Protein AF-W7B1X8-F1 (afdb_monomer)

Sequence (109 aa):
MIYANYKGKVYKVSEISGQQVRL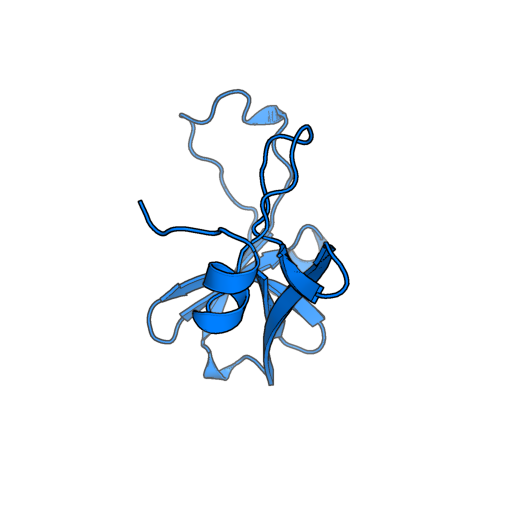VSEDKNDTTNGFKLKEYPDYYLNKDILPNLYVKEVSLSNLSELFEIKAFVRYQCENFELISNSDKQYLLIGTSDSKLAKKNGFYKN

Organism: NCBI:txid1265818

Secondary structure (DSSP, 8-state):
-EEEEETTEEEEEEEEETTEEEEEES-GGGGGGT-EEPPPPTTSTTGGGS---EEEEEEGGG-SEEEE---EEEETTEEEEEE--SSTT--EEE-S-HHHHHHTT----

InterPro domains:
  IPR060759 UCP033725-like [PF27768] (2-107)

Solvent-accessible surface area (backbone atoms only — not comparable to full-atom values): 6774 Å² total; per-residue (Å²): 90,45,34,32,29,46,92,90,42,80,32,44,46,82,46,75,57,92,62,37,32,32,36,42,40,75,57,76,71,44,43,82,75,64,30,39,77,60,82,76,64,88,87,47,82,68,61,88,79,54,79,74,38,27,36,35,81,42,52,56,89,66,39,84,42,77,51,71,56,80,54,70,44,79,55,98,92,40,81,27,42,52,48,85,54,93,56,90,86,56,86,43,68,44,71,91,50,66,66,62,24,58,77,72,70,58,74,86,128

pLDDT: mean 90.24, std 9.18, range [54.0, 97.94]

Structure (mmCIF, N/CA/C/O backbone):
data_AF-W7B1X8-F1
#
_entry.id   AF-W7B1X8-F1
#
loop_
_atom_site.group_PDB
_atom_site.id
_atom_site.type_symbol
_atom_site.label_atom_id
_atom_site.label_alt_id
_atom_site.label_comp_id
_atom_site.label_asym_id
_atom_site.label_entity_id
_atom_site.label_seq_id
_atom_site.pdbx_PDB_ins_code
_atom_site.Cartn_x
_atom_site.Cartn_y
_atom_site.Cartn_z
_atom_site.occupancy
_atom_site.B_iso_or_equiv
_atom_site.auth_seq_id
_atom_site.auth_comp_id
_atom_site.auth_asym_id
_atom_site.auth_atom_id
_atom_site.pdbx_PDB_model_num
ATOM 1 N N . MET A 1 1 ? 4.977 -3.065 -3.205 1.00 86.81 1 MET A N 1
ATOM 2 C CA . MET A 1 1 ? 4.087 -2.164 -2.416 1.00 86.81 1 MET A CA 1
ATOM 3 C C . MET A 1 1 ? 3.344 -2.990 -1.383 1.00 86.81 1 MET A C 1
ATOM 5 O O . MET A 1 1 ? 2.838 -4.051 -1.731 1.00 86.81 1 MET A O 1
ATOM 9 N N . ILE A 1 2 ? 3.307 -2.530 -0.132 1.00 94.62 2 ILE A N 1
ATOM 10 C CA . ILE A 1 2 ? 2.814 -3.324 1.000 1.00 94.62 2 ILE A CA 1
ATOM 11 C C . ILE A 1 2 ? 1.337 -3.026 1.275 1.00 94.62 2 ILE A C 1
ATOM 13 O O . ILE A 1 2 ? 0.897 -1.873 1.235 1.00 94.62 2 ILE A O 1
ATOM 17 N N . TYR A 1 3 ? 0.597 -4.086 1.575 1.00 96.75 3 TYR A N 1
ATOM 18 C CA . TYR A 1 3 ? -0.815 -4.078 1.911 1.00 96.75 3 TYR A CA 1
ATOM 19 C C . TYR A 1 3 ? -1.076 -4.942 3.140 1.00 96.75 3 TYR A C 1
ATOM 21 O O . TYR A 1 3 ? -0.320 -5.865 3.442 1.00 96.75 3 TYR A O 1
ATOM 29 N N . ALA A 1 4 ? -2.163 -4.646 3.841 1.00 97.62 4 ALA A N 1
ATOM 30 C CA . ALA A 1 4 ? -2.592 -5.412 5.000 1.00 97.62 4 ALA A CA 1
ATOM 31 C C . ALA A 1 4 ? -4.104 -5.617 4.997 1.00 97.62 4 ALA A C 1
ATOM 33 O O . ALA A 1 4 ? -4.856 -4.708 4.642 1.00 97.62 4 ALA A O 1
ATOM 34 N N . ASN A 1 5 ? -4.543 -6.790 5.447 1.00 97.56 5 ASN A N 1
ATOM 35 C CA . ASN A 1 5 ? -5.944 -7.053 5.744 1.00 97.56 5 ASN A CA 1
ATOM 36 C C . ASN A 1 5 ? -6.225 -6.701 7.212 1.00 97.56 5 ASN A C 1
ATOM 38 O O . ASN A 1 5 ? -5.653 -7.287 8.135 1.00 97.56 5 ASN A O 1
ATOM 42 N N . TYR A 1 6 ? -7.108 -5.725 7.417 1.00 97.00 6 TYR A N 1
ATOM 43 C CA . TYR A 1 6 ? -7.562 -5.283 8.729 1.00 97.00 6 TYR A CA 1
ATOM 44 C C . TYR A 1 6 ? -9.087 -5.343 8.779 1.00 97.00 6 TYR A C 1
ATOM 46 O O . TYR A 1 6 ? -9.774 -4.647 8.031 1.00 97.00 6 TYR A O 1
ATOM 54 N N . LYS A 1 7 ? -9.624 -6.184 9.671 1.00 94.44 7 LYS A N 1
ATOM 55 C CA . LYS A 1 7 ? -11.074 -6.395 9.839 1.00 94.44 7 LYS A CA 1
ATOM 56 C C . LYS A 1 7 ? -11.810 -6.736 8.528 1.00 94.44 7 LYS A C 1
ATOM 58 O O . LYS A 1 7 ? -12.933 -6.290 8.318 1.00 94.44 7 LYS A O 1
ATOM 63 N N . GLY A 1 8 ? -11.182 -7.515 7.645 1.00 94.94 8 GLY A N 1
ATOM 64 C CA . GLY A 1 8 ? -11.801 -7.991 6.404 1.00 94.94 8 GLY A CA 1
ATOM 65 C C . GLY A 1 8 ? -11.716 -7.024 5.219 1.00 94.94 8 GLY A C 1
ATOM 66 O O . GLY A 1 8 ? -12.268 -7.327 4.165 1.00 94.94 8 GLY A O 1
ATOM 67 N N . LYS A 1 9 ? -11.022 -5.887 5.356 1.00 96.25 9 LYS A N 1
ATOM 68 C CA . LYS A 1 9 ? -10.749 -4.945 4.259 1.00 96.25 9 LYS A CA 1
ATOM 69 C C . LYS A 1 9 ? -9.241 -4.793 4.065 1.00 96.25 9 LYS A C 1
ATOM 71 O O . LYS A 1 9 ? -8.480 -4.770 5.033 1.00 96.25 9 LYS A O 1
ATOM 76 N N . VAL A 1 10 ? -8.813 -4.714 2.805 1.00 96.88 10 VAL A N 1
ATOM 77 C CA . VAL A 1 10 ? -7.404 -4.537 2.431 1.00 96.88 10 VAL A CA 1
ATOM 78 C C . VAL A 1 10 ? -7.080 -3.049 2.349 1.00 96.88 10 VAL A C 1
ATOM 80 O O . VAL A 1 10 ? -7.766 -2.299 1.658 1.00 96.88 10 VAL A O 1
ATOM 83 N N . TYR A 1 11 ? -6.009 -2.641 3.023 1.00 97.12 11 TYR A N 1
ATOM 84 C CA . TYR A 1 11 ? -5.518 -1.265 3.049 1.00 97.12 11 TYR A CA 1
ATOM 85 C C . TYR A 1 11 ? -4.074 -1.193 2.576 1.00 97.12 11 TYR A C 1
ATOM 87 O O . TYR A 1 11 ? -3.297 -2.135 2.754 1.00 97.12 11 TYR A O 1
ATOM 95 N N . LYS A 1 12 ? -3.695 -0.042 2.018 1.00 96.50 12 LYS A N 1
ATOM 96 C CA . LYS A 1 12 ? -2.295 0.259 1.721 1.00 96.50 12 LYS A CA 1
ATOM 97 C C . LYS A 1 12 ? -1.546 0.511 3.028 1.00 96.50 12 LYS A C 1
ATOM 99 O O . LYS A 1 12 ? -2.049 1.209 3.906 1.00 96.50 12 LYS A O 1
ATOM 104 N N . VAL A 1 13 ? -0.334 -0.018 3.137 1.00 96.81 13 VAL A N 1
ATOM 105 C CA . VAL A 1 13 ? 0.563 0.245 4.266 1.00 96.81 13 VAL A CA 1
ATOM 106 C C . VAL A 1 13 ? 1.540 1.344 3.866 1.00 96.81 13 VAL A C 1
ATOM 108 O O . VAL A 1 13 ? 2.246 1.214 2.865 1.00 96.81 13 VAL A O 1
ATOM 111 N N . SER A 1 14 ? 1.577 2.438 4.629 1.00 95.00 14 SER A N 1
ATOM 112 C CA . SER A 1 14 ? 2.545 3.521 4.404 1.00 95.00 14 SER A CA 1
ATOM 113 C C . SER A 1 14 ? 3.792 3.406 5.268 1.00 95.00 14 SER A C 1
ATOM 115 O O . SER A 1 14 ? 4.817 3.975 4.913 1.00 95.00 14 SER A O 1
ATOM 117 N N . GLU A 1 15 ? 3.702 2.726 6.411 1.00 95.06 15 GLU A N 1
ATOM 118 C CA . GLU A 1 15 ? 4.800 2.630 7.372 1.00 95.06 15 GLU A CA 1
ATOM 119 C C . GLU A 1 15 ? 4.645 1.390 8.253 1.00 95.06 15 GLU A C 1
ATOM 121 O O . GLU A 1 15 ? 3.530 1.033 8.641 1.00 95.06 15 GLU A O 1
ATOM 126 N N . ILE A 1 16 ? 5.774 0.760 8.577 1.00 95.50 16 ILE A N 1
ATOM 127 C CA . ILE A 1 16 ? 5.888 -0.306 9.573 1.00 95.50 16 ILE A CA 1
ATOM 128 C C . ILE A 1 16 ? 7.019 0.101 10.518 1.00 95.50 16 ILE A C 1
ATOM 130 O O . ILE A 1 16 ? 8.153 0.271 10.074 1.00 95.50 16 ILE A O 1
ATOM 134 N N . SER A 1 17 ? 6.711 0.259 11.804 1.00 94.25 17 SER A N 1
ATOM 135 C CA . SER A 1 17 ? 7.671 0.641 12.842 1.00 94.25 17 SER A CA 1
ATOM 136 C C . SER A 1 17 ? 7.521 -0.283 14.047 1.00 94.25 17 SER A C 1
ATOM 138 O O . SER A 1 17 ? 6.548 -0.216 14.801 1.00 94.25 17 SER A O 1
ATOM 140 N N . GLY A 1 18 ? 8.466 -1.215 14.198 1.00 93.75 18 GLY A N 1
ATOM 141 C CA . GLY A 1 18 ? 8.396 -2.260 15.218 1.00 93.75 18 GLY A CA 1
ATOM 142 C C . GLY A 1 18 ? 7.125 -3.103 15.079 1.00 93.75 18 GLY A C 1
ATOM 143 O O . GLY A 1 18 ? 6.938 -3.790 14.078 1.00 93.75 18 GLY A O 1
ATOM 144 N N . GLN A 1 19 ? 6.253 -3.046 16.089 1.00 95.50 19 GLN A N 1
ATOM 145 C CA . GLN A 1 19 ? 4.969 -3.757 16.092 1.00 95.50 19 GLN A CA 1
ATOM 146 C C . GLN A 1 19 ? 3.789 -2.918 15.585 1.00 95.50 19 GLN A C 1
ATOM 148 O O . GLN A 1 19 ? 2.656 -3.390 15.620 1.00 95.50 19 GLN A O 1
ATOM 153 N N . GLN A 1 20 ? 4.020 -1.688 15.129 1.00 97.19 20 GLN A N 1
ATOM 154 C CA . GLN A 1 20 ? 2.971 -0.802 14.637 1.00 97.19 20 GLN A CA 1
ATOM 155 C C . GLN A 1 20 ? 3.000 -0.694 13.115 1.00 97.19 20 GLN A C 1
ATOM 157 O O . GLN A 1 20 ? 4.059 -0.631 12.491 1.00 97.19 20 GLN A O 1
ATOM 162 N N . VAL A 1 21 ? 1.810 -0.641 12.522 1.00 97.56 21 VAL A N 1
ATOM 163 C CA . VAL A 1 21 ? 1.592 -0.463 11.087 1.00 97.56 21 VAL A CA 1
ATOM 164 C C . VAL A 1 21 ? 0.659 0.715 10.867 1.00 97.56 21 VAL A C 1
ATOM 166 O O . VAL A 1 21 ? -0.410 0.790 11.478 1.00 97.56 21 VAL A O 1
ATOM 169 N N . ARG A 1 22 ? 1.038 1.615 9.958 1.00 97.62 22 ARG A N 1
ATOM 170 C CA . ARG A 1 22 ? 0.180 2.706 9.495 1.00 97.62 22 ARG A CA 1
ATOM 171 C C . ARG A 1 22 ? -0.542 2.294 8.216 1.00 97.62 22 ARG A C 1
ATOM 173 O O . ARG A 1 22 ? 0.078 2.128 7.163 1.00 97.62 22 ARG A O 1
ATOM 180 N N . LEU A 1 23 ? -1.858 2.151 8.325 1.00 97.94 23 LEU A N 1
ATOM 181 C CA . LEU A 1 23 ? -2.775 1.890 7.221 1.00 97.94 23 LEU A CA 1
ATOM 182 C C . LEU A 1 23 ? -3.254 3.206 6.608 1.00 97.94 23 LEU A C 1
ATOM 184 O O . LEU A 1 23 ? -3.463 4.185 7.327 1.00 97.94 23 LEU A O 1
ATOM 188 N N . VAL A 1 24 ? -3.472 3.203 5.296 1.00 97.50 24 VAL A N 1
ATOM 189 C CA . VAL A 1 24 ? -3.987 4.333 4.516 1.00 97.50 24 VAL A CA 1
ATOM 190 C C . VAL A 1 24 ? -5.240 3.906 3.757 1.00 97.50 24 VAL A C 1
ATOM 192 O O . VAL A 1 24 ? -5.260 2.847 3.126 1.00 97.50 24 VAL A O 1
ATOM 195 N N . SER A 1 25 ? -6.264 4.755 3.798 1.00 97.06 25 SER A N 1
ATOM 196 C CA . SER A 1 25 ? -7.504 4.642 3.035 1.00 97.06 25 SER A CA 1
ATOM 197 C C . SER A 1 25 ? -7.819 5.952 2.310 1.00 97.06 25 SER A C 1
ATOM 199 O O . SER A 1 25 ? -7.488 7.031 2.795 1.00 97.06 25 SER A O 1
ATOM 201 N N . GLU A 1 26 ? -8.479 5.857 1.162 1.00 95.62 26 GLU A N 1
ATOM 202 C CA . GLU A 1 26 ? -9.073 6.989 0.431 1.00 95.62 26 GLU A CA 1
ATOM 203 C C . GLU A 1 26 ? -10.591 7.098 0.693 1.00 95.62 26 GLU A C 1
ATOM 205 O O . GLU A 1 26 ? -11.247 8.035 0.247 1.00 95.62 26 GLU A O 1
ATOM 210 N N . ASP A 1 27 ? -11.166 6.151 1.443 1.00 96.12 27 ASP A N 1
ATOM 211 C CA . ASP A 1 27 ? -12.595 6.079 1.740 1.00 96.12 27 ASP A CA 1
ATOM 212 C C . ASP A 1 27 ? -12.919 6.766 3.075 1.00 96.12 27 ASP A C 1
ATOM 214 O O . ASP A 1 27 ? -12.545 6.303 4.157 1.00 96.12 27 ASP A O 1
ATOM 218 N N . LYS A 1 28 ? -13.683 7.863 3.006 1.00 95.25 28 LYS A N 1
ATOM 219 C CA . LYS A 1 28 ? -14.142 8.626 4.177 1.00 95.25 28 LYS A CA 1
ATOM 220 C C . LYS A 1 28 ? -14.924 7.775 5.180 1.00 95.25 28 LYS A C 1
ATOM 222 O O . LYS A 1 28 ? -14.899 8.077 6.377 1.00 95.25 28 LYS A O 1
ATOM 227 N N . ASN A 1 29 ? -15.602 6.717 4.737 1.00 95.81 29 ASN A N 1
ATOM 228 C CA . ASN A 1 29 ? -16.404 5.874 5.622 1.00 95.81 29 ASN A CA 1
ATOM 229 C C . ASN A 1 29 ? -15.548 5.068 6.608 1.00 95.81 29 ASN A C 1
ATOM 231 O O . ASN A 1 29 ? -16.044 4.680 7.667 1.00 95.81 29 ASN A O 1
ATOM 235 N N . ASP A 1 30 ? -14.248 4.900 6.346 1.00 96.56 30 ASP A N 1
ATOM 236 C CA . ASP A 1 30 ? -13.336 4.222 7.275 1.00 96.56 30 ASP A CA 1
ATOM 237 C C . ASP A 1 30 ? -13.069 5.027 8.556 1.00 96.56 30 ASP A C 1
ATOM 239 O O . ASP A 1 30 ? -12.523 4.500 9.529 1.00 96.56 30 ASP A O 1
ATOM 243 N N . THR A 1 31 ? -13.535 6.278 8.629 1.00 95.19 31 THR A N 1
ATOM 244 C CA . THR A 1 31 ? -13.602 7.026 9.894 1.00 95.19 31 THR A CA 1
ATOM 245 C C . THR A 1 31 ? -14.467 6.320 10.942 1.00 95.19 31 THR A C 1
ATOM 247 O O . THR A 1 31 ? -14.137 6.362 12.127 1.00 95.19 31 THR A O 1
ATOM 250 N N . THR A 1 32 ? -15.489 5.559 10.528 1.00 93.88 32 THR A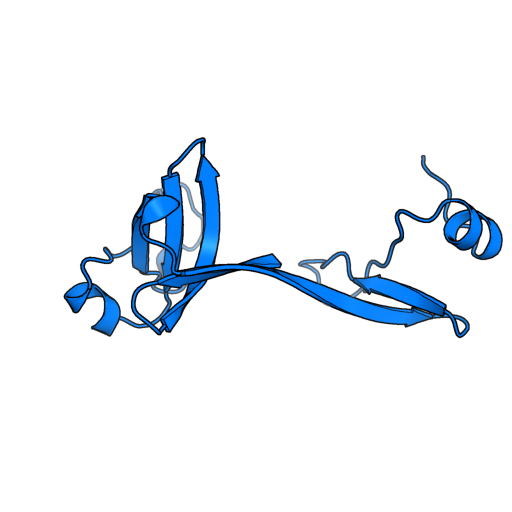 N 1
ATOM 251 C CA . THR A 1 32 ? -16.287 4.704 11.434 1.00 93.88 32 THR A CA 1
ATOM 252 C C . THR A 1 32 ? -15.469 3.546 12.020 1.00 93.88 32 THR A C 1
ATOM 254 O O . THR A 1 32 ? -15.732 3.087 13.129 1.00 93.88 32 THR A O 1
ATOM 257 N N . ASN A 1 33 ? -14.395 3.143 11.334 1.00 91.38 33 ASN A N 1
ATOM 258 C CA . ASN A 1 33 ? -13.406 2.171 11.798 1.00 91.38 33 ASN A CA 1
ATOM 259 C C . ASN A 1 33 ? -12.235 2.834 12.553 1.00 91.38 33 ASN A C 1
ATOM 261 O O . ASN A 1 33 ? -11.218 2.197 12.857 1.00 91.38 33 ASN A O 1
ATOM 265 N N . GLY A 1 34 ? -12.367 4.119 12.892 1.00 94.44 34 GLY A N 1
ATOM 266 C CA . GLY A 1 34 ? -11.394 4.901 13.647 1.00 94.44 34 GLY A CA 1
ATOM 267 C C . GLY A 1 34 ? -10.140 5.265 12.854 1.00 94.44 34 GLY A C 1
ATOM 268 O O . GLY A 1 34 ? -9.076 5.389 13.464 1.00 94.44 34 GLY A O 1
ATOM 269 N N . PHE A 1 35 ? -10.235 5.358 11.526 1.00 97.69 35 PHE A N 1
ATOM 270 C CA . PHE A 1 35 ? -9.260 6.099 10.726 1.00 97.69 35 PHE A CA 1
ATOM 271 C C . PHE A 1 35 ? -9.479 7.606 10.919 1.00 97.69 35 PHE A C 1
ATOM 273 O O . PHE A 1 35 ? -10.593 8.054 11.187 1.00 97.69 35 PHE A O 1
ATOM 280 N N . LYS A 1 36 ? -8.416 8.399 10.790 1.00 97.50 36 LYS A N 1
ATOM 281 C CA . LYS A 1 36 ? -8.451 9.861 10.934 1.00 97.50 36 LYS A CA 1
ATOM 282 C C . LYS A 1 36 ? -7.982 10.525 9.650 1.00 97.50 36 LYS A C 1
ATOM 284 O O . LYS A 1 36 ? -7.107 9.982 8.983 1.00 97.50 36 LYS A O 1
ATOM 289 N N . LEU A 1 37 ? -8.553 11.680 9.307 1.00 96.00 37 LEU A N 1
ATOM 290 C CA . LEU A 1 37 ? -8.087 12.463 8.163 1.00 96.00 37 LEU A CA 1
ATOM 291 C C . LEU A 1 37 ? -6.600 12.793 8.352 1.00 96.00 37 LEU A C 1
ATOM 293 O O . LEU A 1 37 ? -6.185 13.221 9.428 1.00 96.00 37 LEU A O 1
ATOM 297 N N . LYS A 1 38 ? -5.802 12.553 7.315 1.00 93.56 38 LYS A N 1
ATOM 298 C CA . LYS A 1 38 ? -4.390 12.904 7.287 1.00 93.56 38 LYS A CA 1
ATOM 299 C C . LYS A 1 38 ? -4.265 14.414 7.169 1.00 93.56 38 LYS A C 1
ATOM 301 O O . LYS A 1 38 ? -4.699 15.005 6.184 1.00 93.56 38 LYS A O 1
ATOM 306 N N . GLU A 1 39 ? -3.596 15.014 8.138 1.00 91.00 39 GLU A N 1
ATOM 307 C CA . GLU A 1 39 ? -3.196 16.410 8.057 1.00 91.00 39 GLU A CA 1
ATOM 308 C C . GLU A 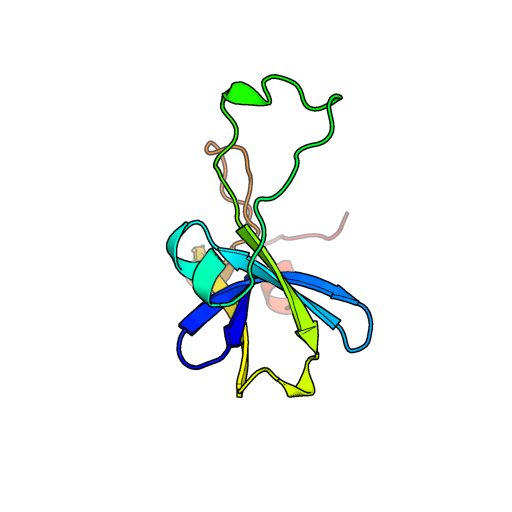1 39 ? -1.876 16.509 7.290 1.00 91.00 39 GLU A C 1
ATOM 310 O O . GLU A 1 39 ? -0.861 15.914 7.661 1.00 91.00 39 GLU A O 1
ATOM 315 N N . TYR A 1 40 ? -1.903 17.227 6.170 1.00 87.38 40 TYR A N 1
ATOM 316 C CA . TYR A 1 40 ? -0.697 17.534 5.411 1.00 87.38 40 TYR A CA 1
ATOM 317 C C . TYR A 1 40 ? 0.037 18.713 6.060 1.00 87.38 40 TYR A C 1
ATOM 319 O O . TYR A 1 40 ? -0.617 19.713 6.373 1.00 87.38 40 TYR A O 1
ATOM 327 N N . PRO A 1 41 ? 1.366 18.636 6.247 1.00 88.75 41 PRO A N 1
ATOM 328 C CA . PRO A 1 41 ? 2.138 19.751 6.785 1.00 88.75 41 PRO A CA 1
ATOM 329 C C . PRO A 1 41 ? 2.031 21.006 5.913 1.00 88.75 41 PRO A C 1
ATOM 331 O O . PRO A 1 41 ? 1.976 20.905 4.689 1.00 88.75 41 PRO A O 1
ATOM 334 N N . ASP A 1 42 ? 2.062 22.189 6.525 1.00 87.31 42 ASP A N 1
ATOM 335 C CA . ASP A 1 42 ? 1.825 23.458 5.813 1.00 87.31 42 ASP A CA 1
ATOM 336 C C . ASP A 1 42 ? 2.925 23.830 4.810 1.00 87.31 42 ASP A C 1
ATOM 338 O O . ASP A 1 42 ? 2.698 24.625 3.905 1.00 87.31 42 ASP A O 1
ATOM 342 N N . TYR A 1 43 ? 4.106 23.219 4.919 1.00 88.38 43 TYR A N 1
ATOM 343 C CA . TYR A 1 43 ? 5.194 23.407 3.959 1.00 88.38 43 TYR A CA 1
ATOM 344 C C . TYR A 1 43 ? 4.990 22.644 2.635 1.00 88.38 43 TYR A C 1
ATOM 346 O O . TYR A 1 43 ? 5.819 22.764 1.733 1.00 88.38 43 TYR A O 1
ATOM 354 N N . TYR A 1 44 ? 3.930 21.837 2.498 1.00 84.81 44 TYR A N 1
ATOM 355 C CA . TYR A 1 44 ? 3.615 21.162 1.238 1.00 84.81 44 TYR A CA 1
ATOM 356 C C . TYR A 1 44 ? 3.046 22.166 0.228 1.00 84.81 44 TYR A C 1
ATOM 358 O O . TYR A 1 44 ? 1.965 22.722 0.422 1.00 84.81 44 TYR A O 1
ATOM 366 N N . LEU A 1 45 ? 3.757 22.355 -0.887 1.00 86.12 45 LEU A N 1
ATOM 367 C CA . LEU A 1 45 ? 3.271 23.154 -2.009 1.00 86.12 45 LEU A CA 1
ATOM 368 C C . LEU A 1 45 ? 1.967 22.549 -2.558 1.00 86.12 45 LEU A C 1
ATOM 370 O O . LEU A 1 45 ? 1.879 21.336 -2.750 1.00 86.12 45 LEU A O 1
ATOM 374 N N . ASN A 1 46 ? 0.973 23.394 -2.844 1.00 86.56 46 ASN A N 1
ATOM 375 C CA . ASN A 1 46 ? -0.337 22.991 -3.367 1.00 86.56 46 ASN A CA 1
ATOM 376 C C . ASN A 1 46 ? -1.085 21.981 -2.465 1.00 86.56 46 ASN A C 1
ATOM 378 O O . ASN A 1 46 ? -1.686 21.024 -2.950 1.00 86.56 46 ASN A O 1
ATOM 382 N N . LYS A 1 47 ? -1.071 22.186 -1.141 1.00 84.19 47 LYS A N 1
ATOM 383 C CA . LYS A 1 47 ? -1.796 21.348 -0.165 1.00 84.19 47 LYS A CA 1
ATOM 384 C C . LYS A 1 47 ? -3.280 21.142 -0.512 1.00 84.19 47 LYS A C 1
ATOM 386 O O . LYS A 1 47 ? -3.801 20.055 -0.283 1.00 84.19 47 LYS A O 1
ATOM 391 N N . ASP A 1 48 ? -3.928 22.137 -1.115 1.00 84.88 48 ASP A N 1
ATOM 392 C CA . ASP A 1 48 ? -5.365 22.115 -1.427 1.00 84.88 48 ASP A CA 1
ATOM 393 C C . ASP A 1 48 ? -5.758 21.143 -2.553 1.00 84.88 48 ASP A C 1
ATOM 395 O O . ASP A 1 48 ? -6.925 20.774 -2.663 1.00 84.88 48 ASP A O 1
ATOM 399 N N . ILE A 1 49 ? -4.805 20.712 -3.390 1.00 88.94 49 ILE A N 1
ATOM 400 C CA . ILE A 1 49 ? -5.053 19.726 -4.461 1.00 88.94 49 ILE A CA 1
ATOM 401 C C . ILE A 1 49 ? -4.630 18.307 -4.067 1.00 88.94 49 ILE A C 1
ATOM 403 O O . ILE A 1 49 ? -4.724 17.386 -4.881 1.00 88.94 49 ILE A O 1
ATOM 407 N N . LEU A 1 50 ? -4.119 18.117 -2.846 1.00 87.81 50 LEU A N 1
ATOM 408 C CA . LEU A 1 50 ? -3.725 16.798 -2.368 1.00 87.81 50 LEU A CA 1
ATOM 409 C C . LEU A 1 50 ? -4.966 15.940 -2.088 1.00 87.81 50 LEU A C 1
ATOM 411 O O . LEU A 1 50 ? -5.996 16.453 -1.647 1.00 87.81 50 LEU A O 1
ATOM 415 N N . PRO A 1 51 ? -4.891 14.619 -2.332 1.00 90.44 51 PRO A N 1
ATOM 416 C CA . PRO A 1 51 ? -6.017 13.734 -2.077 1.00 90.44 51 PRO A CA 1
ATOM 417 C C . PRO A 1 51 ? -6.361 13.703 -0.587 1.00 90.44 51 PRO A C 1
ATOM 419 O O . PRO A 1 51 ? -5.481 13.738 0.271 1.00 90.44 51 PRO A O 1
ATOM 422 N N . ASN A 1 52 ? -7.644 13.552 -0.267 1.00 93.19 52 ASN A N 1
ATOM 423 C CA . ASN A 1 52 ? -8.054 13.266 1.103 1.00 93.19 52 ASN A CA 1
ATOM 424 C C . ASN A 1 52 ? -7.672 11.825 1.449 1.00 93.19 52 ASN A C 1
ATOM 426 O O . ASN A 1 52 ? -8.251 10.879 0.920 1.00 93.19 52 ASN A O 1
ATOM 430 N N . LEU A 1 53 ? -6.701 11.667 2.345 1.00 95.69 53 LEU A N 1
ATOM 431 C CA . LEU A 1 53 ? -6.285 10.368 2.862 1.00 95.69 53 LEU A CA 1
ATOM 432 C C . LEU A 1 53 ? -6.715 10.218 4.314 1.00 95.69 53 LEU A C 1
ATOM 434 O O . LEU A 1 53 ? -6.646 11.162 5.094 1.00 95.69 53 LEU A O 1
ATOM 438 N N . TYR A 1 54 ? -7.091 9.008 4.695 1.00 97.50 54 TYR A N 1
ATOM 439 C CA . TYR A 1 54 ? -7.433 8.627 6.055 1.00 97.50 54 TYR A CA 1
ATOM 440 C C . TYR A 1 54 ? -6.411 7.613 6.551 1.00 97.50 54 TYR A C 1
ATOM 442 O O . TYR A 1 54 ? -6.124 6.630 5.872 1.00 97.50 54 TYR A O 1
ATOM 450 N N . VAL A 1 55 ? -5.844 7.845 7.730 1.00 97.50 55 VAL A N 1
ATOM 451 C CA . VAL A 1 55 ? -4.778 7.016 8.295 1.00 97.50 55 VAL A CA 1
ATOM 452 C C . VAL A 1 55 ? -5.184 6.406 9.626 1.00 97.50 55 VAL A C 1
ATOM 454 O O . VAL A 1 55 ? -5.934 7.000 10.405 1.00 97.50 55 VAL A O 1
ATOM 457 N N . LYS A 1 56 ? -4.674 5.206 9.894 1.00 97.50 56 LYS A N 1
ATOM 458 C CA . LYS A 1 56 ? -4.845 4.524 11.175 1.00 97.50 56 LYS A CA 1
ATOM 459 C C . LYS A 1 56 ? -3.588 3.756 11.537 1.00 97.50 56 LYS A C 1
ATOM 461 O O . LYS A 1 56 ? -3.081 2.986 10.728 1.00 97.50 56 LYS A O 1
ATOM 466 N N . GLU A 1 57 ? -3.130 3.928 12.767 1.00 97.44 57 GLU A N 1
ATOM 467 C CA . GLU A 1 57 ? -2.073 3.099 13.338 1.00 97.44 57 GLU A CA 1
ATOM 468 C C . GLU A 1 57 ? -2.697 1.909 14.065 1.00 97.44 57 GLU A C 1
ATOM 470 O O . GLU A 1 57 ? -3.646 2.055 14.842 1.00 97.44 57 GLU A O 1
ATOM 475 N N . VAL A 1 58 ? -2.197 0.715 13.767 1.00 97.44 58 VAL A N 1
ATOM 476 C CA . VAL A 1 58 ? -2.662 -0.545 14.349 1.00 97.44 58 VAL A CA 1
ATOM 477 C C . VAL A 1 58 ? -1.472 -1.425 14.715 1.00 97.44 58 VAL A C 1
ATOM 479 O O . VAL A 1 58 ? -0.417 -1.344 14.093 1.00 97.44 58 VAL A O 1
ATOM 482 N N . SER A 1 59 ? -1.641 -2.285 15.719 1.00 97.38 59 SER A N 1
ATOM 483 C CA . SER A 1 59 ? -0.667 -3.345 16.005 1.00 97.38 59 SER A CA 1
ATOM 484 C C . SER A 1 59 ? -0.637 -4.369 14.867 1.00 97.38 59 SER A C 1
ATOM 486 O O . SER A 1 59 ? -1.699 -4.732 14.355 1.00 97.38 59 SER A O 1
ATOM 488 N N . LEU A 1 60 ? 0.546 -4.898 14.538 1.00 96.31 60 LEU A N 1
ATOM 489 C CA . LEU A 1 60 ? 0.725 -6.051 13.645 1.00 96.31 60 LEU A CA 1
ATOM 490 C C . LEU A 1 60 ? -0.166 -7.228 14.058 1.00 96.31 60 LEU A C 1
ATOM 492 O O . LEU A 1 60 ? -0.747 -7.885 13.204 1.00 96.31 60 LEU A O 1
ATOM 496 N N . SER A 1 61 ? -0.333 -7.448 15.366 1.00 96.94 61 SER A N 1
ATOM 497 C CA . SER A 1 61 ? -1.168 -8.527 15.911 1.00 96.94 61 SER A CA 1
ATOM 498 C C . SER A 1 61 ? -2.659 -8.392 15.579 1.00 96.94 61 SER A C 1
ATOM 500 O O . SER A 1 61 ? -3.408 -9.346 15.753 1.00 96.94 61 SER A O 1
ATOM 502 N N . ASN A 1 62 ? -3.105 -7.208 15.150 1.00 97.19 62 ASN A N 1
ATOM 503 C CA . ASN A 1 62 ? -4.497 -6.947 14.778 1.00 97.19 62 ASN A CA 1
ATOM 504 C C . ASN A 1 62 ? -4.751 -7.129 13.274 1.00 97.19 62 ASN A C 1
ATOM 506 O O . ASN A 1 62 ? -5.879 -6.918 12.820 1.00 97.19 62 ASN A O 1
ATOM 510 N N . LEU A 1 63 ? -3.716 -7.449 12.498 1.00 97.19 63 LEU A N 1
ATOM 511 C CA . LEU A 1 63 ? -3.822 -7.724 11.072 1.00 97.19 63 LEU A CA 1
ATOM 512 C C . LEU A 1 63 ? -4.048 -9.219 10.875 1.00 97.19 63 LEU A C 1
ATOM 514 O O . LEU A 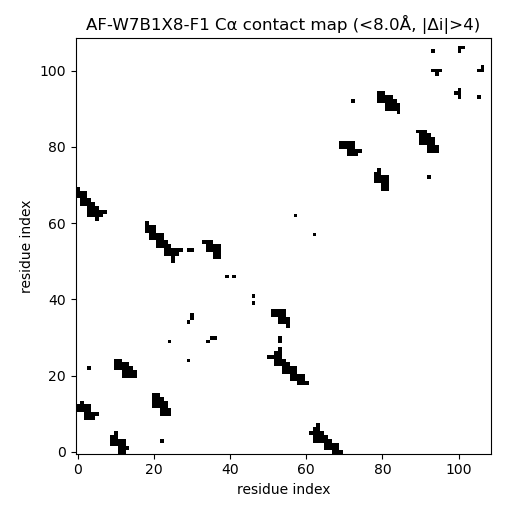1 63 ? -3.357 -10.033 11.482 1.00 97.19 63 LEU A O 1
ATOM 518 N N . SER A 1 64 ? -4.996 -9.583 10.013 1.00 97.06 64 SER A N 1
ATOM 519 C CA . SER A 1 64 ? -5.147 -10.988 9.627 1.00 97.06 64 SER A CA 1
ATOM 520 C C . SER A 1 64 ? -4.084 -11.393 8.609 1.00 97.06 64 SER A C 1
ATOM 522 O O . SER A 1 64 ? -3.642 -12.535 8.612 1.00 97.06 64 SER A O 1
ATOM 524 N N . GLU A 1 65 ? -3.655 -10.454 7.760 1.00 96.62 65 GLU A N 1
ATOM 525 C CA . GLU A 1 65 ? -2.620 -10.671 6.751 1.00 96.62 65 GLU A CA 1
ATOM 526 C C . GLU A 1 65 ? -1.810 -9.394 6.509 1.00 96.62 65 GLU A C 1
ATOM 528 O O . GLU A 1 65 ? -2.341 -8.281 6.559 1.00 96.62 65 GLU A O 1
ATOM 533 N N . LEU A 1 66 ? -0.530 -9.572 6.185 1.00 96.88 66 LEU A N 1
ATOM 534 C CA . LEU A 1 66 ? 0.383 -8.537 5.710 1.00 96.88 66 LEU A CA 1
ATOM 535 C C . LEU A 1 66 ? 1.136 -9.107 4.508 1.00 96.88 66 LEU A C 1
ATOM 537 O O . LEU A 1 66 ? 1.782 -10.147 4.624 1.00 96.88 66 LEU A O 1
ATOM 541 N N . PHE A 1 67 ? 1.047 -8.446 3.359 1.00 95.50 67 PHE A N 1
ATOM 542 C CA . PHE A 1 67 ? 1.614 -8.959 2.117 1.00 95.50 67 PHE A CA 1
ATOM 543 C C . PHE A 1 67 ? 2.143 -7.843 1.224 1.00 95.50 67 PHE A C 1
ATOM 545 O O . PHE A 1 67 ? 1.754 -6.678 1.318 1.00 95.50 67 PHE A O 1
ATOM 552 N N . GLU A 1 68 ? 3.050 -8.214 0.328 1.00 93.00 68 GLU A N 1
ATOM 553 C CA . GLU A 1 68 ? 3.600 -7.313 -0.669 1.00 93.00 68 GLU A CA 1
ATOM 554 C C . GLU A 1 68 ? 3.110 -7.700 -2.065 1.00 93.00 68 GLU A C 1
ATOM 556 O O . GLU A 1 68 ? 3.254 -8.842 -2.494 1.00 93.00 68 GLU A O 1
ATOM 561 N N . ILE A 1 69 ? 2.572 -6.722 -2.795 1.00 88.44 69 ILE A N 1
ATOM 562 C CA . ILE A 1 69 ? 2.306 -6.852 -4.227 1.00 88.44 69 ILE A CA 1
ATOM 563 C C . ILE A 1 69 ? 3.498 -6.275 -4.988 1.00 88.44 69 ILE A C 1
ATOM 565 O O . ILE A 1 69 ? 3.833 -5.091 -4.841 1.00 88.44 69 ILE A O 1
ATOM 569 N N . LYS A 1 70 ? 4.109 -7.116 -5.824 1.00 87.50 70 LYS A N 1
ATOM 570 C CA . LYS A 1 70 ? 5.177 -6.756 -6.760 1.00 87.50 70 LYS A CA 1
ATOM 571 C C . LYS A 1 70 ? 4.666 -6.878 -8.188 1.00 87.50 70 LYS A C 1
ATOM 573 O O . LYS A 1 70 ? 4.047 -7.877 -8.543 1.00 87.50 70 LYS A O 1
ATOM 578 N N . ALA A 1 71 ? 4.916 -5.854 -8.996 1.00 86.69 71 ALA A N 1
ATOM 579 C CA . ALA A 1 71 ? 4.598 -5.874 -10.416 1.00 86.69 71 ALA A CA 1
ATOM 580 C C . ALA A 1 71 ? 5.825 -6.334 -11.203 1.00 86.69 71 ALA A C 1
ATOM 582 O O . ALA A 1 71 ? 6.947 -5.946 -10.880 1.00 86.69 71 ALA A O 1
ATOM 583 N N . PHE A 1 72 ? 5.602 -7.135 -12.241 1.00 89.94 72 PHE A N 1
ATOM 584 C CA . PHE A 1 72 ? 6.657 -7.615 -13.125 1.00 89.94 72 PHE A CA 1
ATOM 585 C C . PHE A 1 72 ? 6.377 -7.194 -14.564 1.00 89.94 72 PHE A C 1
ATOM 587 O O . PHE A 1 72 ? 5.227 -7.176 -15.004 1.00 89.94 72 PHE A O 1
ATOM 594 N N . VAL A 1 73 ? 7.439 -6.873 -15.297 1.00 90.06 73 VAL A N 1
ATOM 595 C CA . VAL A 1 73 ? 7.404 -6.548 -16.725 1.00 90.06 73 VAL A CA 1
ATOM 596 C C . V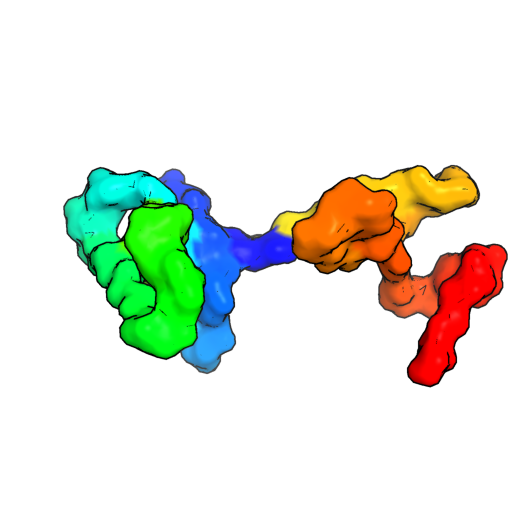AL A 1 73 ? 8.286 -7.535 -17.472 1.00 90.06 73 VAL A C 1
ATOM 598 O O . VAL A 1 73 ? 9.369 -7.896 -17.008 1.00 90.06 73 VAL A O 1
ATOM 601 N N . ARG A 1 74 ? 7.827 -7.959 -18.651 1.00 92.06 74 ARG A N 1
ATOM 602 C CA . ARG A 1 74 ? 8.605 -8.818 -19.540 1.00 92.06 74 ARG A CA 1
ATOM 603 C C . ARG A 1 74 ? 9.523 -7.973 -20.423 1.00 92.06 74 ARG A C 1
ATOM 605 O O . ARG A 1 74 ? 9.041 -7.163 -21.210 1.00 92.06 74 ARG A O 1
ATOM 612 N N . TYR A 1 75 ? 10.829 -8.200 -20.335 1.00 89.19 75 TYR A N 1
ATOM 613 C CA . TYR A 1 75 ? 11.862 -7.558 -21.151 1.00 89.19 75 TYR A CA 1
ATOM 614 C C . TYR A 1 75 ? 12.832 -8.622 -21.667 1.00 89.19 75 TYR A C 1
ATOM 616 O O . TYR A 1 75 ? 13.282 -9.468 -20.903 1.00 89.19 75 TYR A O 1
ATOM 624 N N . GLN A 1 76 ? 13.112 -8.629 -22.974 1.00 90.44 76 GLN A N 1
ATOM 625 C CA . GLN A 1 76 ? 13.980 -9.634 -23.617 1.00 90.44 76 GLN A CA 1
ATOM 626 C C . GLN A 1 76 ? 13.645 -11.092 -23.232 1.00 90.44 76 GLN A C 1
ATOM 628 O O . GLN A 1 76 ? 14.520 -11.916 -22.993 1.00 90.44 76 GLN A O 1
ATOM 633 N N . CYS A 1 77 ? 12.347 -11.411 -23.192 1.00 90.00 77 CYS A N 1
ATOM 634 C CA . CYS A 1 77 ? 11.797 -12.709 -22.782 1.00 90.00 77 CYS A CA 1
ATOM 635 C C . CYS A 1 77 ? 11.970 -13.098 -21.303 1.00 90.00 77 CYS A C 1
ATOM 637 O O . CYS A 1 77 ? 11.491 -14.166 -20.936 1.00 90.00 77 CYS A O 1
ATOM 639 N N . GLU A 1 78 ? 12.529 -12.231 -20.464 1.00 92.56 78 GLU A N 1
ATOM 640 C CA . GLU A 1 78 ? 12.713 -12.438 -19.025 1.00 92.56 78 GLU A CA 1
ATOM 641 C C . GLU A 1 78 ? 11.772 -11.526 -18.220 1.00 92.56 78 GLU A C 1
ATOM 643 O O . GLU A 1 78 ? 11.343 -10.479 -18.709 1.00 92.56 78 GLU A O 1
ATOM 648 N N . ASN A 1 79 ? 11.436 -11.910 -16.986 1.00 91.69 79 ASN A N 1
ATOM 649 C CA . ASN A 1 79 ? 10.593 -11.103 -16.098 1.00 91.69 79 ASN A CA 1
ATOM 650 C C . ASN A 1 79 ? 11.456 -10.291 -15.128 1.00 91.69 79 ASN A C 1
ATOM 652 O O . ASN A 1 79 ? 12.292 -10.849 -14.420 1.00 91.69 79 ASN A O 1
ATOM 656 N N . PHE A 1 80 ? 11.204 -8.987 -15.054 1.00 91.25 80 PHE A N 1
ATOM 657 C CA . PHE A 1 80 ? 11.879 -8.068 -14.139 1.00 91.25 80 PHE A CA 1
ATOM 658 C C . PHE A 1 80 ? 10.875 -7.385 -13.225 1.00 91.25 80 PHE A C 1
ATOM 660 O O . PHE A 1 80 ? 9.754 -7.101 -13.645 1.00 91.25 80 PHE A O 1
ATOM 667 N N . GLU A 1 81 ? 11.280 -7.107 -11.988 1.00 89.88 81 GLU A N 1
ATOM 668 C CA . GLU A 1 81 ? 10.465 -6.331 -11.057 1.00 89.88 81 GLU A CA 1
ATOM 669 C C . GLU A 1 81 ? 10.377 -4.887 -11.563 1.00 89.88 81 GLU A C 1
ATOM 671 O O . GLU A 1 81 ? 11.385 -4.277 -11.935 1.00 89.88 81 GLU A O 1
ATOM 676 N N . LEU A 1 82 ? 9.161 -4.346 -11.601 1.00 87.56 82 LEU A N 1
ATOM 677 C CA . LEU A 1 82 ? 8.921 -2.948 -11.915 1.00 87.56 82 LEU A CA 1
ATOM 678 C C . LEU A 1 82 ? 9.296 -2.106 -10.695 1.00 87.56 82 LEU A C 1
ATOM 680 O O . LEU A 1 82 ? 8.614 -2.124 -9.670 1.00 87.56 82 LEU A O 1
ATOM 684 N N . ILE A 1 83 ? 10.363 -1.331 -10.834 1.00 84.38 83 ILE A N 1
ATOM 685 C CA . ILE A 1 83 ? 10.805 -0.356 -9.846 1.00 84.38 83 ILE A CA 1
ATOM 686 C C . ILE A 1 83 ? 10.070 0.933 -10.220 1.00 84.38 83 ILE A C 1
ATOM 688 O O . ILE A 1 83 ? 10.455 1.615 -11.157 1.00 84.38 83 ILE A O 1
ATOM 692 N N . SER A 1 84 ? 8.920 1.218 -9.607 1.00 69.19 84 SER A N 1
ATOM 693 C CA . SER A 1 84 ? 8.058 2.322 -10.063 1.00 69.19 84 SER A CA 1
ATOM 694 C C . SER A 1 84 ? 8.825 3.646 -10.204 1.00 69.19 84 SER A C 1
ATOM 696 O O . SER A 1 84 ? 9.551 4.019 -9.283 1.00 69.19 84 SER A O 1
ATOM 698 N N . ASN A 1 85 ? 8.600 4.383 -11.293 1.00 57.69 85 ASN A N 1
ATOM 699 C CA . ASN A 1 85 ? 9.036 5.771 -11.433 1.00 57.69 85 ASN A CA 1
ATOM 700 C C . ASN A 1 85 ? 7.812 6.700 -11.342 1.00 57.69 85 ASN A C 1
ATOM 702 O O . ASN A 1 85 ? 6.763 6.396 -11.913 1.00 57.69 85 ASN A O 1
ATOM 706 N N . SER A 1 86 ? 7.929 7.807 -10.606 1.00 54.00 86 SER A N 1
ATOM 707 C CA . SER A 1 86 ? 6.902 8.856 -10.522 1.00 54.00 86 SER A CA 1
ATOM 708 C C . SER A 1 86 ? 6.728 9.606 -11.845 1.00 54.00 86 SER A C 1
ATOM 710 O O . SER A 1 86 ? 5.645 10.124 -12.122 1.00 54.00 86 SER A O 1
ATOM 712 N N . ASP A 1 87 ? 7.761 9.600 -12.689 1.00 56.41 87 ASP A N 1
ATOM 713 C CA . ASP A 1 87 ? 7.754 10.284 -13.973 1.00 56.41 87 ASP A CA 1
ATOM 714 C C . ASP A 1 87 ? 7.347 9.303 -15.075 1.00 56.41 87 ASP A C 1
ATOM 716 O O . ASP A 1 87 ? 8.115 8.440 -15.499 1.00 56.41 87 ASP A O 1
ATOM 720 N N . LYS A 1 88 ? 6.103 9.443 -15.547 1.00 63.00 88 LYS A N 1
ATOM 721 C CA . LYS A 1 88 ? 5.405 8.563 -16.511 1.00 63.00 88 LYS A CA 1
ATOM 722 C C . LYS A 1 88 ? 6.108 8.341 -17.867 1.00 63.00 88 LYS A C 1
ATOM 724 O O . LYS A 1 88 ? 5.530 7.701 -18.739 1.00 63.00 88 LYS A O 1
ATOM 729 N N . GLN A 1 89 ? 7.303 8.887 -18.083 1.00 74.75 89 GLN A N 1
ATOM 730 C CA . GLN A 1 89 ? 8.038 8.778 -19.347 1.00 74.75 89 GLN A CA 1
ATOM 731 C C . GLN A 1 89 ? 8.888 7.506 -19.448 1.00 74.75 89 GLN A C 1
ATOM 733 O O . GLN A 1 89 ? 9.108 7.025 -20.556 1.00 74.75 89 GLN A O 1
ATOM 738 N N . TYR A 1 90 ? 9.334 6.934 -18.325 1.00 78.44 90 TYR A N 1
ATOM 739 C CA . TYR A 1 90 ? 10.223 5.769 -18.334 1.00 78.44 90 TYR A CA 1
ATOM 740 C C . TYR A 1 90 ? 9.789 4.720 -17.312 1.00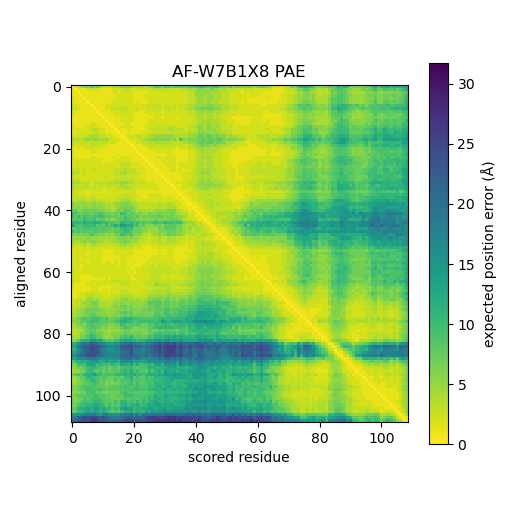 78.44 90 TYR A C 1
ATOM 742 O O . TYR A 1 90 ? 9.468 5.043 -16.169 1.00 78.44 90 TYR A O 1
ATOM 750 N N . LEU A 1 91 ? 9.836 3.448 -17.711 1.00 80.06 91 LEU A N 1
ATOM 751 C CA . LEU A 1 91 ? 9.699 2.319 -16.794 1.00 80.06 91 LEU A CA 1
ATOM 752 C C . LEU A 1 91 ? 11.090 1.916 -16.316 1.00 80.06 91 LEU A C 1
ATOM 754 O O . LEU A 1 91 ? 11.935 1.531 -17.123 1.00 80.06 91 LEU A O 1
ATOM 758 N N . LEU A 1 92 ? 11.323 1.990 -15.008 1.00 86.50 92 LEU A N 1
ATOM 759 C CA . LEU A 1 92 ? 12.522 1.420 -14.410 1.00 86.50 92 LEU A CA 1
ATOM 760 C C . LEU A 1 92 ? 12.222 -0.032 -14.042 1.00 86.50 92 LEU A C 1
ATOM 762 O O . LEU A 1 92 ? 11.233 -0.340 -13.378 1.00 86.50 92 LEU A O 1
ATOM 766 N N . ILE A 1 93 ? 13.077 -0.933 -14.505 1.00 89.44 93 ILE A N 1
ATOM 767 C CA . ILE A 1 93 ? 13.007 -2.356 -14.189 1.00 89.44 93 ILE A CA 1
ATOM 768 C C . ILE A 1 93 ? 14.309 -2.781 -13.528 1.00 89.44 93 ILE A C 1
ATOM 770 O O . ILE A 1 93 ? 15.369 -2.219 -13.800 1.00 89.44 93 ILE A O 1
ATOM 774 N N . GLY A 1 94 ? 14.240 -3.788 -12.669 1.00 88.06 94 GLY A N 1
ATOM 775 C CA . GLY A 1 94 ? 15.429 -4.353 -12.055 1.00 88.06 94 GLY A CA 1
ATOM 776 C C . GLY A 1 94 ? 15.212 -5.765 -11.550 1.00 88.06 94 GLY A C 1
ATOM 777 O O . GLY A 1 94 ? 14.135 -6.349 -11.664 1.00 88.06 94 GLY A O 1
ATOM 778 N N . THR A 1 95 ? 16.286 -6.343 -11.029 1.00 89.06 95 THR A N 1
ATOM 779 C CA . THR A 1 95 ? 16.279 -7.688 -10.463 1.00 89.06 95 THR A CA 1
ATOM 780 C C . THR A 1 95 ? 17.350 -7.807 -9.388 1.00 89.06 95 THR A C 1
ATOM 782 O O . THR A 1 95 ? 18.418 -7.201 -9.493 1.00 89.06 95 THR A O 1
ATOM 785 N N . SER A 1 96 ? 17.069 -8.596 -8.353 1.00 88.38 96 SER A N 1
ATOM 786 C CA . SER A 1 96 ? 18.064 -9.031 -7.369 1.00 88.38 96 SER A CA 1
ATOM 787 C C . SER A 1 96 ? 18.850 -10.265 -7.835 1.00 88.38 96 SER A C 1
ATOM 789 O O . SER A 1 96 ? 19.866 -10.607 -7.228 1.00 88.38 96 SER A O 1
ATOM 791 N N . ASP A 1 97 ? 18.429 -10.923 -8.924 1.00 90.69 97 ASP A N 1
ATOM 792 C CA . ASP A 1 97 ? 19.155 -12.044 -9.520 1.00 90.69 97 ASP A CA 1
ATOM 793 C C . ASP A 1 97 ? 20.380 -11.541 -10.296 1.00 90.69 97 ASP A C 1
ATOM 795 O O . ASP A 1 97 ? 20.292 -11.016 -11.409 1.00 90.69 97 ASP A O 1
ATOM 799 N N . SER A 1 98 ? 21.557 -11.755 -9.707 1.00 89.69 98 SER A N 1
ATOM 800 C CA . SER A 1 98 ? 22.841 -11.352 -10.287 1.00 89.69 98 SER A CA 1
ATOM 801 C C . SER A 1 98 ? 23.164 -11.996 -11.644 1.00 89.69 98 SER A C 1
ATOM 803 O O . SER A 1 98 ? 23.865 -11.381 -12.450 1.00 89.69 98 SER A O 1
ATOM 805 N N . LYS A 1 99 ? 22.680 -13.215 -11.929 1.00 91.44 99 LYS A N 1
ATOM 806 C CA . LYS A 1 99 ? 22.909 -13.886 -13.219 1.00 91.44 99 LYS A CA 1
ATOM 807 C C . LYS A 1 99 ? 22.038 -13.256 -14.294 1.00 91.44 99 LYS A C 1
ATOM 809 O O . LYS A 1 99 ? 22.540 -12.932 -15.372 1.00 91.44 99 LYS A O 1
ATOM 814 N N . LEU A 1 100 ? 20.762 -13.041 -13.977 1.00 90.94 100 LEU A N 1
ATOM 815 C CA . LEU A 1 100 ? 19.826 -12.365 -14.868 1.00 90.94 100 LEU A CA 1
ATOM 816 C C . LEU A 1 100 ? 20.283 -10.929 -15.165 1.00 90.94 100 LEU A C 1
ATOM 818 O O . LEU A 1 100 ? 20.262 -10.510 -16.323 1.00 90.94 100 LEU A O 1
ATOM 822 N N . ALA A 1 101 ? 20.769 -10.213 -14.146 1.00 90.62 101 ALA A N 1
ATOM 823 C CA . ALA A 1 101 ? 21.316 -8.866 -14.287 1.00 90.62 101 ALA A CA 1
ATOM 824 C C . ALA A 1 101 ? 22.509 -8.832 -15.257 1.00 90.62 101 ALA A C 1
ATOM 826 O O . ALA A 1 101 ?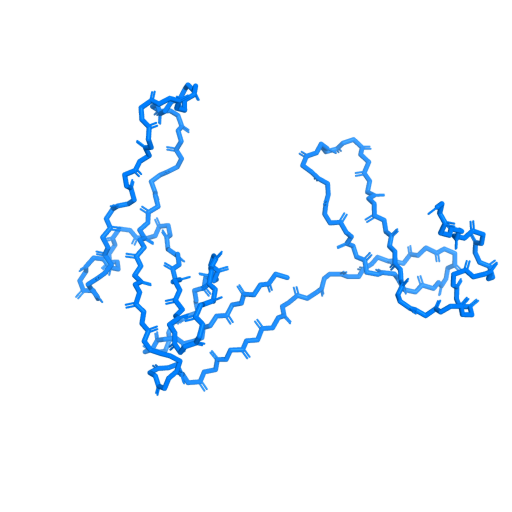 22.494 -8.074 -16.224 1.00 90.62 101 ALA A O 1
ATOM 827 N N . LYS A 1 102 ? 23.505 -9.713 -15.068 1.00 90.38 102 LYS A N 1
ATOM 828 C CA . LYS A 1 102 ? 24.685 -9.807 -15.948 1.00 90.38 102 LYS A CA 1
ATOM 829 C C . LYS A 1 102 ? 24.321 -10.153 -17.390 1.00 90.38 102 LYS A C 1
ATOM 831 O O . LYS A 1 102 ? 24.834 -9.513 -18.302 1.00 90.38 102 LYS A O 1
ATOM 836 N N . LYS A 1 103 ? 23.422 -11.125 -17.601 1.00 91.31 103 LYS A N 1
ATOM 837 C CA . LYS A 1 103 ? 22.940 -11.517 -18.940 1.00 91.31 103 LYS A CA 1
ATOM 838 C C . LYS A 1 103 ? 22.350 -10.329 -19.708 1.00 91.31 103 LYS A C 1
ATOM 840 O O . LYS A 1 103 ? 22.518 -10.254 -20.919 1.00 91.31 103 LYS A O 1
ATOM 845 N N . ASN A 1 104 ? 21.681 -9.418 -19.002 1.00 89.12 104 ASN A N 1
ATOM 846 C CA . ASN A 1 104 ? 20.980 -8.275 -19.587 1.00 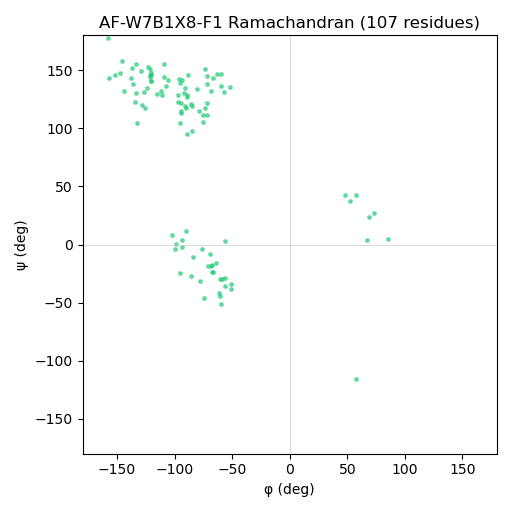89.12 104 ASN A CA 1
ATOM 847 C C . ASN A 1 104 ? 21.746 -6.946 -19.445 1.00 89.12 104 ASN A C 1
ATOM 849 O O . ASN A 1 104 ? 21.198 -5.892 -19.754 1.00 89.12 104 ASN A O 1
ATOM 853 N N . GLY A 1 105 ? 23.004 -6.975 -18.986 1.00 89.81 105 GLY A N 1
ATOM 854 C CA . GLY A 1 105 ? 23.845 -5.781 -18.858 1.00 89.81 105 GLY A CA 1
ATOM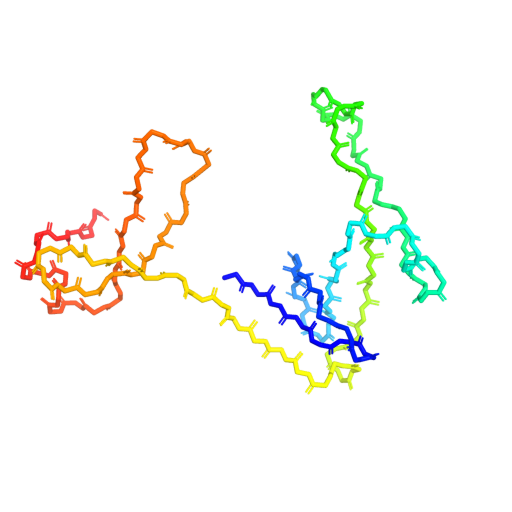 855 C C . GLY A 1 105 ? 23.411 -4.794 -17.766 1.00 89.81 105 GLY A C 1
ATOM 856 O O . GLY A 1 105 ? 23.728 -3.612 -17.858 1.00 89.81 105 GLY A O 1
ATOM 857 N N . PHE A 1 106 ? 22.681 -5.244 -16.742 1.00 89.12 106 PHE A N 1
ATOM 858 C CA . PHE A 1 106 ? 22.301 -4.407 -15.600 1.00 89.12 106 PHE A CA 1
ATOM 859 C C . PHE A 1 106 ? 23.441 -4.423 -14.579 1.00 89.12 106 PHE A C 1
ATOM 861 O O . PHE A 1 106 ? 23.581 -5.365 -13.796 1.00 89.12 106 PHE A O 1
ATOM 868 N N . TYR A 1 107 ? 24.287 -3.396 -14.609 1.00 78.50 107 TYR A N 1
ATOM 869 C CA . TYR A 1 107 ? 25.419 -3.263 -13.695 1.00 78.50 107 TYR A CA 1
ATOM 870 C C . TYR A 1 107 ? 25.055 -2.383 -12.501 1.00 78.50 107 TYR A C 1
ATOM 872 O O . TYR A 1 107 ? 24.326 -1.401 -12.625 1.00 78.50 107 TYR A O 1
ATOM 880 N N . LYS A 1 108 ? 25.570 -2.754 -11.329 1.00 66.56 108 LYS A N 1
ATOM 881 C CA . LYS A 1 108 ? 25.490 -1.925 -10.129 1.00 66.56 108 LYS A CA 1
ATOM 882 C C . LYS A 1 108 ? 26.577 -0.853 -10.251 1.00 66.56 108 LYS A C 1
ATOM 884 O O . LYS A 1 108 ? 27.748 -1.222 -10.311 1.00 66.56 108 LYS A O 1
ATOM 889 N N . ASN A 1 109 ? 26.176 0.413 -10.357 1.00 57.69 109 ASN A N 1
ATOM 890 C CA . ASN A 1 109 ? 27.095 1.550 -10.242 1.00 57.69 109 ASN A CA 1
ATOM 891 C C . ASN A 1 109 ? 27.608 1.689 -8.807 1.00 57.69 109 ASN A C 1
ATOM 893 O O . ASN A 1 109 ? 26.846 1.327 -7.875 1.00 57.69 109 ASN A O 1
#

Radius of gyration: 18.2 Å; Cα contacts (8 Å, |Δi|>4): 164; chains: 1; bounding box: 44×37×40 Å

Mean predicted aligned error: 6.85 Å

Foldseek 3Di:
DKWFAAPNDIFDWPDDDPQKTKTKDLDPVCVVVVWAWDDDDPPDPPPVPDRTMTIDIDGNVRTPDMDDDWDWDADPNDIWTFPDDPDPPDTDTHDPPPVVCVVVVNDDD